Protein AF-A0AA95S988-F1 (afdb_monomer_lite)

Radius of gyration: 11.78 Å; chains: 1; bounding box: 22×33×23 Å

Sequence (71 aa):
MTLRLKELREKRGMTQTFLAKQLGYDYVSSYSMIEKGERKLDVFKAKKIADIFGVEIEDLFSEDDLAKKAN

Structure (mmCIF, N/CA/C/O backbone):
data_AF-A0AA95S988-F1
#
_entry.id   AF-A0AA95S988-F1
#
loop_
_atom_site.group_PDB
_atom_site.id
_atom_site.type_symbol
_atom_site.label_atom_id
_atom_site.label_alt_id
_atom_site.label_comp_id
_atom_site.label_asym_id
_atom_site.label_entity_id
_atom_site.label_seq_id
_atom_site.pdbx_PDB_ins_code
_atom_site.Cartn_x
_atom_site.Cartn_y
_atom_site.Cartn_z
_atom_site.occupancy
_atom_site.B_iso_or_equiv
_atom_site.auth_seq_id
_atom_site.auth_comp_id
_atom_site.auth_asym_id
_atom_site.auth_atom_id
_atom_site.pdbx_PDB_model_num
ATOM 1 N N . MET A 1 1 ? 1.630 13.347 0.395 1.00 55.66 1 MET A N 1
ATOM 2 C CA . MET A 1 1 ? 0.766 12.217 0.739 1.00 55.66 1 MET A CA 1
ATOM 3 C C . MET A 1 1 ? 1.649 11.071 1.171 1.00 55.66 1 MET A C 1
ATOM 5 O O . MET A 1 1 ? 2.408 10.571 0.346 1.00 55.66 1 MET A O 1
ATOM 9 N N . THR A 1 2 ? 1.625 10.749 2.455 1.00 68.62 2 THR A N 1
ATOM 10 C CA . THR A 1 2 ? 2.364 9.659 3.081 1.00 68.62 2 THR A CA 1
ATOM 11 C C . THR A 1 2 ? 1.392 8.506 3.312 1.00 68.62 2 THR A C 1
ATOM 13 O O . THR A 1 2 ? 0.454 8.601 4.098 1.00 68.62 2 THR A O 1
ATOM 16 N N . LEU A 1 3 ? 1.598 7.396 2.608 1.00 81.44 3 LEU A N 1
ATOM 17 C CA . LEU A 1 3 ? 0.786 6.199 2.802 1.00 81.44 3 LEU A CA 1
ATOM 18 C C . LEU A 1 3 ? 1.340 5.370 3.967 1.00 81.44 3 LEU A C 1
ATOM 20 O O . LEU A 1 3 ? 2.553 5.203 4.091 1.00 81.44 3 LEU A O 1
ATOM 24 N N . ARG A 1 4 ? 0.466 4.749 4.763 1.00 90.12 4 ARG A N 1
ATOM 25 C CA . ARG A 1 4 ? 0.850 3.835 5.859 1.00 90.12 4 ARG A CA 1
ATOM 26 C C . ARG A 1 4 ? 1.036 2.385 5.394 1.00 90.12 4 ARG A C 1
ATOM 28 O O . ARG A 1 4 ? 0.849 1.438 6.154 1.00 90.12 4 ARG A O 1
ATOM 35 N N . LEU A 1 5 ? 1.426 2.185 4.131 1.00 93.56 5 LEU A N 1
ATOM 36 C CA . LEU A 1 5 ? 1.536 0.851 3.523 1.00 93.56 5 LEU A CA 1
ATOM 37 C C . LEU A 1 5 ? 2.536 -0.050 4.244 1.00 93.56 5 LEU A C 1
ATOM 39 O O . LEU A 1 5 ? 2.251 -1.224 4.470 1.00 93.56 5 LEU A O 1
ATOM 43 N N . LYS A 1 6 ? 3.691 0.506 4.627 1.00 94.19 6 LYS A N 1
ATOM 44 C CA . LYS A 1 6 ? 4.744 -0.240 5.321 1.00 94.19 6 LYS A CA 1
ATOM 45 C C . LYS A 1 6 ? 4.244 -0.807 6.650 1.00 94.19 6 LYS A C 1
ATOM 47 O O . LYS A 1 6 ? 4.425 -1.991 6.914 1.00 94.19 6 LYS A O 1
ATOM 52 N N . GLU A 1 7 ? 3.578 0.028 7.442 1.00 93.69 7 GLU A N 1
ATOM 53 C CA . GLU A 1 7 ? 3.001 -0.351 8.733 1.00 93.69 7 GLU A CA 1
ATOM 54 C C . GLU A 1 7 ? 1.939 -1.446 8.563 1.00 93.69 7 GLU A C 1
ATOM 56 O O . GLU A 1 7 ? 2.006 -2.495 9.205 1.00 93.69 7 GLU A O 1
ATOM 61 N N . LEU A 1 8 ? 0.990 -1.245 7.641 1.00 94.62 8 LEU A N 1
ATOM 62 C CA . LEU A 1 8 ? -0.081 -2.206 7.369 1.00 94.62 8 LEU A CA 1
ATOM 63 C C . LE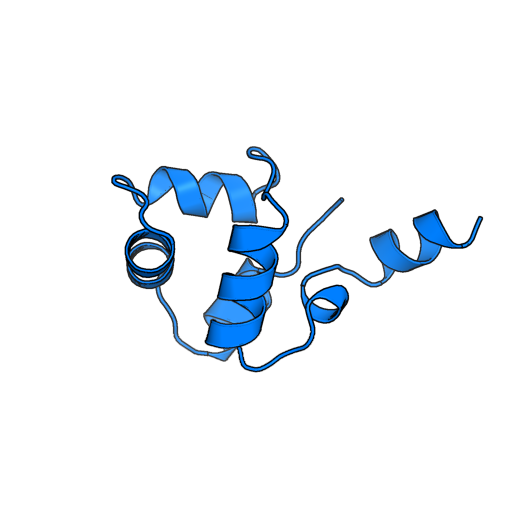U A 1 8 ? 0.454 -3.554 6.875 1.00 94.62 8 LEU A C 1
ATOM 65 O O . LEU A 1 8 ? -0.082 -4.601 7.256 1.00 94.62 8 LEU A O 1
ATOM 69 N N . ARG A 1 9 ? 1.506 -3.525 6.051 1.00 96.31 9 ARG A N 1
ATOM 70 C CA . ARG A 1 9 ? 2.204 -4.707 5.548 1.00 96.31 9 ARG A CA 1
ATOM 71 C C . ARG A 1 9 ? 2.890 -5.467 6.685 1.00 96.31 9 ARG A C 1
ATOM 73 O O . ARG A 1 9 ? 2.732 -6.683 6.780 1.00 96.31 9 ARG A O 1
ATOM 80 N N . GLU A 1 10 ? 3.641 -4.771 7.538 1.00 95.75 10 GLU A N 1
ATOM 81 C CA . GLU A 1 10 ? 4.385 -5.370 8.655 1.00 95.75 10 GLU A CA 1
ATOM 82 C C . GLU A 1 10 ? 3.447 -5.961 9.711 1.00 95.75 10 GLU A C 1
ATOM 84 O O . GLU A 1 10 ? 3.648 -7.101 10.126 1.00 95.75 10 GLU A O 1
ATOM 89 N N . LYS A 1 11 ? 2.348 -5.269 10.039 1.00 95.12 11 LYS A N 1
ATOM 90 C CA . LYS A 1 11 ? 1.298 -5.771 10.943 1.00 95.12 11 LYS A CA 1
ATOM 91 C C . LYS A 1 11 ? 0.670 -7.088 10.467 1.00 95.12 11 LYS A C 1
ATOM 93 O O . LYS A 1 11 ? 0.188 -7.870 11.280 1.00 95.12 11 LYS A O 1
ATOM 98 N N . ARG A 1 12 ? 0.673 -7.336 9.155 1.00 95.00 12 ARG A N 1
ATOM 99 C CA . ARG A 1 12 ? 0.136 -8.553 8.524 1.00 95.00 12 ARG A CA 1
ATOM 100 C C . ARG A 1 12 ? 1.203 -9.599 8.203 1.00 95.00 12 ARG A C 1
ATOM 102 O O . ARG A 1 12 ? 0.884 -10.607 7.582 1.00 95.00 12 ARG A O 1
ATOM 109 N N . GLY A 1 13 ? 2.465 -9.363 8.568 1.00 96.50 13 GLY A N 1
ATOM 110 C CA . GLY A 1 13 ? 3.566 -10.280 8.260 1.00 96.50 13 GLY A CA 1
ATOM 111 C C . GLY A 1 13 ? 3.820 -10.460 6.758 1.00 96.50 13 GLY A C 1
ATOM 112 O O . GLY A 1 13 ? 4.354 -11.483 6.335 1.00 96.50 13 GLY A O 1
ATOM 113 N N . MET A 1 14 ? 3.425 -9.489 5.930 1.00 96.75 14 MET A N 1
ATOM 114 C CA . MET A 1 14 ? 3.558 -9.571 4.476 1.00 96.75 14 MET A CA 1
ATOM 115 C C . MET A 1 14 ? 4.923 -9.045 4.007 1.00 96.75 14 MET A C 1
ATOM 117 O O . MET A 1 14 ? 5.487 -8.089 4.548 1.00 96.75 14 MET A O 1
ATOM 121 N N . THR A 1 15 ? 5.460 -9.636 2.939 1.00 97.88 15 THR A N 1
ATOM 122 C CA . THR A 1 15 ? 6.703 -9.161 2.309 1.00 97.88 15 THR A CA 1
ATOM 123 C C . THR A 1 15 ? 6.411 -8.166 1.187 1.00 97.88 15 THR A C 1
ATOM 125 O O . THR A 1 15 ? 5.357 -8.217 0.549 1.00 97.88 15 THR A O 1
ATOM 128 N N . GLN A 1 16 ? 7.365 -7.277 0.890 1.00 97.69 16 GLN A N 1
ATOM 129 C CA . GLN A 1 16 ? 7.263 -6.387 -0.277 1.00 97.69 16 GLN A CA 1
ATOM 130 C C . GLN A 1 16 ? 7.148 -7.190 -1.585 1.00 97.69 16 GLN A C 1
ATOM 132 O O . GLN A 1 16 ? 6.401 -6.813 -2.482 1.00 97.69 16 GLN A O 1
ATOM 137 N N . THR A 1 17 ? 7.830 -8.338 -1.672 1.00 97.94 17 THR A N 1
ATOM 138 C CA . THR A 1 17 ? 7.762 -9.253 -2.820 1.00 97.94 17 THR A CA 1
ATOM 139 C C . THR A 1 17 ? 6.366 -9.828 -3.026 1.00 97.94 17 THR A C 1
ATOM 141 O O . THR A 1 17 ? 5.907 -9.920 -4.164 1.00 97.94 17 THR A O 1
ATOM 144 N N . PHE A 1 18 ? 5.680 -10.209 -1.945 1.00 97.25 18 PHE A N 1
ATOM 145 C CA . PHE A 1 18 ? 4.308 -10.702 -2.019 1.00 97.25 18 PHE A CA 1
ATOM 146 C C . PHE A 1 18 ? 3.379 -9.637 -2.609 1.00 97.25 18 PHE A C 1
ATOM 148 O O . PHE A 1 18 ? 2.703 -9.902 -3.601 1.00 97.25 18 PHE A O 1
ATOM 155 N N . LEU A 1 19 ? 3.404 -8.418 -2.064 1.00 97.06 19 LEU A N 1
ATOM 156 C CA . LEU A 1 19 ? 2.542 -7.336 -2.543 1.00 97.06 19 LEU A CA 1
ATOM 157 C C . LEU A 1 19 ? 2.881 -6.903 -3.969 1.00 97.06 19 LEU A C 1
ATOM 159 O O . LEU A 1 19 ? 1.969 -6.689 -4.761 1.00 97.06 19 LEU A O 1
ATOM 163 N N . ALA A 1 20 ? 4.165 -6.856 -4.336 1.00 96.94 20 ALA A N 1
ATOM 164 C CA . ALA A 1 20 ? 4.574 -6.573 -5.707 1.00 96.94 20 ALA A CA 1
ATOM 165 C C . ALA A 1 20 ? 3.927 -7.549 -6.703 1.00 96.94 20 ALA A C 1
ATOM 167 O O . ALA A 1 20 ? 3.289 -7.117 -7.662 1.00 96.94 20 ALA A O 1
ATOM 168 N N . LYS A 1 21 ? 3.998 -8.857 -6.419 1.00 96.88 21 LYS A N 1
ATOM 169 C CA . LYS A 1 21 ? 3.372 -9.898 -7.247 1.00 96.88 21 LYS A CA 1
ATOM 170 C C . LYS A 1 21 ? 1.853 -9.767 -7.288 1.00 96.88 21 LYS A C 1
ATOM 172 O O . LYS A 1 21 ? 1.270 -9.826 -8.366 1.00 96.88 21 LYS A O 1
ATOM 177 N N . GLN A 1 22 ? 1.209 -9.540 -6.141 1.00 95.75 22 GLN A N 1
ATOM 178 C CA . GLN A 1 22 ? -0.243 -9.344 -6.092 1.00 95.75 22 GLN A CA 1
ATOM 179 C C . GLN A 1 22 ? -0.681 -8.133 -6.918 1.00 95.75 22 GLN A C 1
ATOM 181 O O . GLN A 1 22 ? -1.733 -8.163 -7.548 1.00 95.75 22 GLN A O 1
ATOM 186 N N . LEU A 1 23 ? 0.126 -7.078 -6.974 1.00 94.56 23 LEU A N 1
ATOM 187 C CA . LEU A 1 23 ? -0.178 -5.859 -7.723 1.00 94.56 23 LEU A CA 1
ATOM 188 C C . LEU A 1 23 ? 0.237 -5.920 -9.200 1.00 94.56 23 LEU A C 1
ATOM 190 O O . LEU A 1 23 ? 0.010 -4.950 -9.924 1.00 94.56 23 LEU A O 1
ATOM 194 N N . GLY A 1 24 ? 0.796 -7.047 -9.653 1.00 94.81 24 GLY A N 1
ATOM 195 C CA . GLY A 1 24 ? 1.241 -7.235 -11.034 1.00 94.81 24 GLY A CA 1
ATOM 196 C C . GLY A 1 24 ? 2.507 -6.451 -11.375 1.00 94.81 24 GLY A C 1
ATOM 197 O O . GLY A 1 24 ? 2.682 -6.047 -12.518 1.00 94.81 24 GLY A O 1
ATOM 198 N N . TYR A 1 25 ? 3.365 -6.182 -10.389 1.00 95.12 25 TYR A N 1
ATOM 199 C CA . TYR A 1 25 ? 4.678 -5.595 -10.631 1.00 95.12 25 TYR A CA 1
ATOM 200 C C . TYR A 1 25 ? 5.715 -6.678 -10.916 1.00 95.12 25 TYR A C 1
ATOM 202 O O . TYR A 1 25 ? 5.859 -7.624 -10.141 1.00 95.12 25 TYR A O 1
ATOM 210 N N . ASP A 1 26 ? 6.514 -6.462 -11.959 1.00 94.25 26 ASP A N 1
ATOM 211 C CA . ASP A 1 26 ? 7.634 -7.343 -12.310 1.00 94.25 26 ASP A CA 1
ATOM 212 C C . ASP A 1 26 ? 8.765 -7.293 -11.269 1.00 94.25 26 ASP A C 1
ATOM 214 O O . ASP A 1 26 ? 9.488 -8.267 -11.062 1.00 94.25 26 ASP A O 1
ATOM 218 N N . TYR A 1 27 ? 8.902 -6.157 -10.573 1.00 96.50 27 TYR A N 1
ATOM 219 C CA . TYR A 1 27 ? 10.003 -5.899 -9.645 1.00 96.50 27 TYR A CA 1
ATOM 220 C C . TYR A 1 27 ? 9.518 -5.462 -8.263 1.00 96.50 27 TYR A C 1
ATOM 222 O O . TYR A 1 27 ? 8.694 -4.554 -8.136 1.00 96.50 27 TYR A O 1
ATOM 230 N N . VAL A 1 28 ? 10.130 -6.029 -7.216 1.00 96.75 28 VAL A N 1
ATOM 231 C CA . VAL A 1 28 ? 9.898 -5.672 -5.800 1.00 96.75 28 VAL A CA 1
ATOM 232 C C . VAL A 1 28 ? 10.154 -4.186 -5.535 1.00 96.75 28 VAL A C 1
ATOM 234 O O . VAL A 1 28 ? 9.426 -3.552 -4.770 1.00 96.75 28 VAL A O 1
ATOM 237 N N . SER A 1 29 ? 11.154 -3.612 -6.211 1.00 96.81 29 SER A N 1
ATOM 238 C CA . SER A 1 29 ? 11.485 -2.186 -6.133 1.00 96.81 29 SER A CA 1
ATOM 239 C C . SER A 1 29 ? 10.298 -1.296 -6.502 1.00 96.81 29 SER A C 1
ATOM 241 O O . SER A 1 29 ? 10.118 -0.260 -5.871 1.00 96.81 29 SER A O 1
ATOM 243 N N . 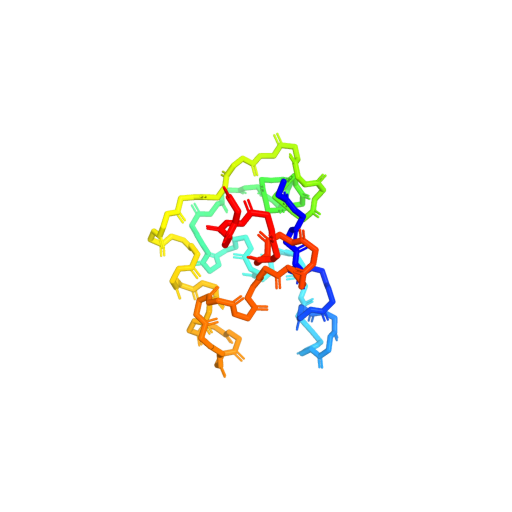SER A 1 30 ? 9.433 -1.725 -7.431 1.00 95.56 30 SER A N 1
ATOM 244 C CA . SER A 1 30 ? 8.241 -0.963 -7.821 1.00 95.56 30 SER A CA 1
ATOM 245 C C . SER A 1 30 ? 7.306 -0.729 -6.643 1.00 95.56 30 SER A C 1
ATOM 247 O O . SER A 1 30 ? 6.810 0.380 -6.483 1.00 95.56 30 SER A O 1
ATOM 249 N N . TYR A 1 31 ? 7.096 -1.748 -5.805 1.00 96.12 31 TYR A N 1
ATOM 250 C CA . TYR A 1 31 ? 6.289 -1.626 -4.594 1.00 96.12 31 TYR A CA 1
ATOM 251 C C . TYR A 1 31 ? 7.046 -0.887 -3.477 1.00 96.12 31 TYR A C 1
ATOM 253 O O . TYR A 1 31 ? 6.477 -0.030 -2.807 1.00 96.12 31 TYR A O 1
ATOM 261 N N . SER A 1 32 ? 8.352 -1.137 -3.327 1.00 96.12 32 SER A N 1
ATOM 262 C CA . SER A 1 32 ? 9.204 -0.434 -2.353 1.00 96.12 32 SER A CA 1
ATOM 263 C C . SER A 1 32 ? 9.185 1.092 -2.543 1.00 96.12 32 SER A C 1
ATOM 265 O O . SER A 1 32 ? 9.059 1.836 -1.574 1.00 96.12 32 SER A O 1
ATOM 267 N N . MET A 1 33 ? 9.232 1.572 -3.792 1.00 94.56 33 MET A N 1
ATOM 268 C CA . MET A 1 33 ? 9.135 3.001 -4.124 1.00 94.56 33 MET A CA 1
ATOM 269 C C . MET A 1 33 ? 7.781 3.612 -3.737 1.00 94.56 33 MET A C 1
ATOM 271 O O . MET A 1 33 ? 7.714 4.800 -3.435 1.00 94.56 33 MET A O 1
ATOM 275 N N . ILE A 1 34 ? 6.702 2.823 -3.721 1.00 93.69 34 ILE A N 1
ATOM 276 C CA . ILE A 1 34 ? 5.382 3.292 -3.273 1.00 93.69 34 ILE A CA 1
ATOM 277 C C . ILE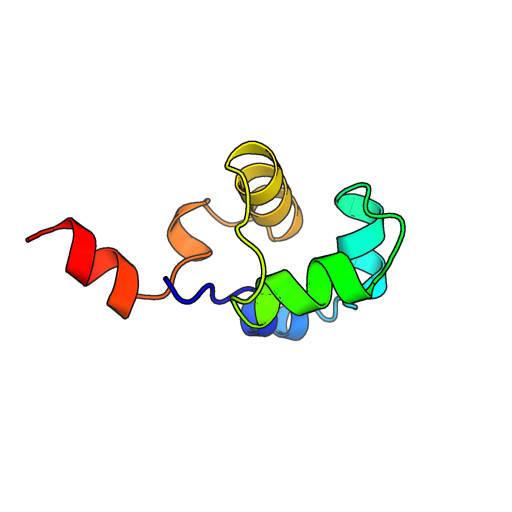 A 1 34 ? 5.394 3.491 -1.757 1.00 93.69 34 ILE A C 1
ATOM 279 O O . ILE A 1 34 ? 4.956 4.535 -1.285 1.00 93.69 34 ILE A O 1
ATOM 283 N N . GLU A 1 35 ? 5.949 2.543 -0.991 1.00 92.75 35 GLU A N 1
ATOM 284 C CA . GLU A 1 35 ? 6.071 2.692 0.471 1.00 92.75 35 GLU A CA 1
ATOM 285 C C . GLU A 1 35 ? 6.938 3.896 0.868 1.00 92.75 35 GLU A C 1
ATOM 287 O O . GLU A 1 35 ? 6.705 4.500 1.910 1.00 92.75 35 GLU A O 1
ATOM 292 N N . LYS A 1 36 ? 7.920 4.262 0.036 1.00 91.50 36 LYS A N 1
ATOM 293 C CA . LYS A 1 36 ? 8.774 5.444 0.237 1.00 91.50 36 LYS A CA 1
ATOM 294 C C . LYS A 1 36 ? 8.156 6.756 -0.262 1.00 91.50 36 LYS A C 1
ATOM 296 O O . LYS A 1 36 ? 8.743 7.812 -0.059 1.00 91.50 36 LYS A O 1
ATOM 301 N N . GLY A 1 37 ? 7.011 6.704 -0.947 1.00 88.62 37 GLY A N 1
ATOM 302 C CA . GLY A 1 37 ? 6.393 7.876 -1.576 1.00 88.62 37 GLY A CA 1
ATOM 303 C C . GLY A 1 37 ? 7.103 8.373 -2.845 1.00 88.62 37 GLY A C 1
ATOM 304 O O . GLY A 1 37 ? 6.734 9.411 -3.386 1.00 88.62 37 GLY A O 1
ATOM 305 N N . GLU A 1 38 ? 8.086 7.630 -3.355 1.00 90.31 38 GLU A N 1
ATOM 306 C CA . GLU A 1 38 ? 8.815 7.932 -4.597 1.00 90.31 38 GLU A CA 1
ATOM 307 C C . GLU A 1 38 ? 7.976 7.615 -5.846 1.00 90.31 38 GLU A C 1
ATOM 309 O O . GLU A 1 38 ? 8.197 8.175 -6.920 1.00 90.31 38 GLU A O 1
ATOM 314 N N . ARG A 1 39 ? 6.990 6.716 -5.716 1.00 89.94 39 ARG A N 1
ATOM 315 C CA . ARG A 1 39 ? 6.072 6.334 -6.791 1.00 89.94 39 ARG A CA 1
ATOM 316 C C . ARG A 1 39 ? 4.623 6.568 -6.384 1.00 89.94 39 ARG A C 1
ATOM 318 O O . ARG A 1 39 ? 4.170 6.078 -5.353 1.00 89.94 39 ARG A O 1
ATOM 325 N N . LYS A 1 40 ? 3.868 7.256 -7.247 1.00 87.62 40 LYS A N 1
ATOM 326 C CA . LYS A 1 40 ? 2.419 7.420 -7.078 1.00 87.62 40 LYS A CA 1
ATOM 327 C C . LYS A 1 40 ? 1.695 6.081 -7.228 1.00 87.62 40 LYS A C 1
ATOM 329 O O . LYS A 1 40 ? 1.992 5.297 -8.131 1.00 87.62 40 LYS A O 1
ATOM 334 N N . LEU A 1 41 ? 0.716 5.870 -6.358 1.00 89.06 41 LEU A N 1
ATOM 335 C CA . LEU A 1 41 ? -0.202 4.741 -6.388 1.00 89.06 41 LEU A CA 1
ATOM 336 C C . LEU A 1 41 ? -1.480 5.156 -7.125 1.00 89.06 41 LEU A C 1
ATOM 338 O O . LEU A 1 41 ? -2.071 6.184 -6.800 1.00 89.06 41 LEU A O 1
ATOM 342 N N . ASP A 1 42 ? -1.889 4.383 -8.130 1.00 90.62 42 ASP A N 1
ATOM 343 C CA . ASP A 1 42 ? -3.175 4.600 -8.798 1.00 90.62 42 ASP A CA 1
ATOM 344 C C . ASP A 1 42 ? -4.343 4.056 -7.958 1.00 90.62 42 ASP A C 1
ATOM 346 O O . ASP A 1 42 ? -4.160 3.198 -7.093 1.00 90.62 42 ASP A O 1
ATOM 350 N N . VAL A 1 43 ? -5.554 4.560 -8.216 1.00 90.44 43 VAL A N 1
ATOM 351 C CA . VAL A 1 43 ? -6.755 4.230 -7.428 1.00 90.44 43 VAL A CA 1
ATOM 352 C C . VAL A 1 43 ? -7.101 2.738 -7.494 1.00 90.44 43 VAL A C 1
ATOM 354 O O . VAL A 1 43 ? -7.513 2.165 -6.489 1.00 90.44 43 VAL A O 1
ATOM 357 N N . PHE A 1 44 ? -6.887 2.074 -8.634 1.00 93.31 44 PHE A N 1
ATOM 358 C CA . PHE A 1 44 ? -7.184 0.645 -8.779 1.00 93.31 44 PHE A CA 1
ATOM 359 C C . PHE A 1 44 ? -6.247 -0.219 -7.931 1.00 93.31 44 PHE A C 1
ATOM 361 O O . PHE A 1 44 ? -6.688 -1.148 -7.255 1.00 93.31 44 PHE A O 1
ATOM 368 N N . LYS A 1 45 ? -4.952 0.102 -7.920 1.00 94.06 45 LYS A N 1
ATOM 369 C CA . LYS A 1 45 ? -3.969 -0.571 -7.069 1.00 94.06 45 LYS A CA 1
ATOM 370 C C . LYS A 1 45 ? -4.166 -0.222 -5.602 1.00 94.06 45 LYS A C 1
ATOM 372 O O . LYS A 1 45 ? -4.016 -1.109 -4.772 1.00 94.06 45 LYS A O 1
ATOM 377 N N . ALA A 1 46 ? -4.543 1.014 -5.276 1.00 93.94 46 ALA A N 1
ATOM 378 C CA . ALA A 1 46 ? -4.920 1.386 -3.917 1.00 93.94 46 ALA A CA 1
ATOM 379 C C . ALA A 1 46 ? -6.106 0.551 -3.424 1.00 93.94 46 ALA A C 1
ATOM 381 O O . ALA A 1 46 ? -6.009 -0.057 -2.362 1.00 93.94 46 ALA A O 1
ATOM 382 N N . LYS A 1 47 ? -7.164 0.408 -4.232 1.00 95.19 47 LYS A N 1
ATOM 383 C CA . LYS A 1 47 ? -8.294 -0.462 -3.893 1.00 95.19 47 LYS A CA 1
ATOM 384 C C . LYS A 1 47 ? -7.852 -1.913 -3.691 1.00 95.19 47 LYS A C 1
ATOM 386 O O . LYS A 1 47 ? -8.171 -2.509 -2.671 1.00 95.19 47 LYS A O 1
ATOM 391 N N . LYS A 1 48 ? -7.021 -2.446 -4.589 1.00 96.44 48 LYS A N 1
ATOM 392 C CA . LYS A 1 48 ? -6.480 -3.806 -4.451 1.00 96.44 48 LYS A CA 1
ATOM 393 C C . LYS A 1 48 ? -5.656 -3.993 -3.173 1.00 96.44 48 LYS A C 1
ATOM 395 O O . LYS A 1 48 ? -5.749 -5.036 -2.537 1.00 96.44 48 LYS A O 1
ATOM 400 N N . ILE A 1 49 ? -4.844 -3.007 -2.793 1.00 95.69 49 ILE A N 1
ATOM 401 C CA . ILE A 1 49 ? -4.076 -3.039 -1.541 1.00 95.69 49 ILE A CA 1
ATOM 402 C C . ILE A 1 49 ? -5.015 -3.020 -0.333 1.00 95.69 49 ILE A C 1
ATOM 404 O O . ILE A 1 49 ? -4.812 -3.808 0.588 1.00 95.69 49 ILE A O 1
ATOM 408 N N . ALA A 1 50 ? -6.041 -2.167 -0.351 1.00 95.69 50 ALA A N 1
ATOM 409 C CA . ALA A 1 50 ? -7.059 -2.109 0.694 1.00 95.69 50 ALA A CA 1
ATOM 410 C C . ALA A 1 50 ? -7.752 -3.472 0.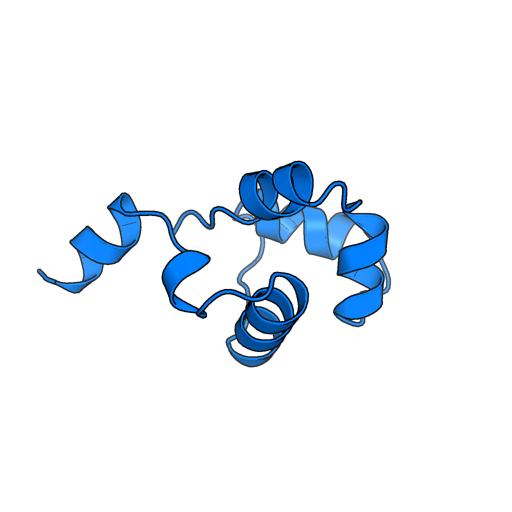859 1.00 95.69 50 ALA A C 1
ATOM 412 O O . ALA A 1 50 ? -7.817 -3.993 1.969 1.00 95.69 50 ALA A O 1
ATOM 413 N N . ASP A 1 51 ? -8.126 -4.115 -0.250 1.00 96.50 51 ASP A N 1
ATOM 414 C CA . ASP A 1 51 ? -8.744 -5.443 -0.247 1.00 96.50 51 ASP A CA 1
ATOM 415 C C . ASP A 1 51 ? -7.787 -6.532 0.285 1.00 96.50 51 ASP A C 1
ATOM 417 O O . ASP A 1 51 ? -8.190 -7.365 1.092 1.00 96.50 51 ASP A O 1
ATOM 421 N N . ILE A 1 52 ? -6.499 -6.510 -0.096 1.00 96.06 52 ILE A N 1
ATOM 422 C CA . ILE A 1 52 ? -5.473 -7.436 0.437 1.00 96.06 52 ILE A CA 1
ATOM 423 C C . ILE A 1 52 ? -5.293 -7.250 1.946 1.00 96.06 52 ILE A C 1
ATOM 425 O O . ILE A 1 52 ? -5.059 -8.209 2.684 1.00 96.06 52 ILE A O 1
ATOM 429 N N . PHE A 1 53 ? -5.361 -6.006 2.408 1.00 95.19 53 PHE A N 1
ATOM 430 C CA . PHE A 1 53 ? -5.238 -5.678 3.817 1.00 95.19 53 PHE A CA 1
ATOM 431 C C . PHE A 1 53 ? -6.553 -5.872 4.589 1.00 95.19 53 PHE A C 1
ATOM 433 O O . PHE A 1 53 ? -6.502 -5.976 5.815 1.00 95.19 53 PHE A O 1
ATOM 440 N N . GLY A 1 54 ? -7.699 -5.976 3.919 1.00 94.88 54 GLY A N 1
ATOM 441 C CA . GLY A 1 54 ? -9.013 -6.033 4.558 1.00 94.88 54 GLY A CA 1
ATOM 442 C C . GLY A 1 54 ? -9.343 -4.745 5.315 1.00 94.88 54 GLY A C 1
ATOM 443 O O . GLY A 1 54 ? -9.770 -4.805 6.464 1.00 94.88 54 GLY A O 1
ATOM 444 N N . VAL A 1 55 ? -9.049 -3.594 4.709 1.00 94.00 55 VAL A N 1
ATOM 445 C CA . VAL A 1 55 ? -9.312 -2.248 5.250 1.00 94.00 55 VAL A CA 1
ATOM 446 C C . VAL A 1 55 ? -10.007 -1.397 4.194 1.00 94.00 55 VAL A C 1
ATOM 448 O O . VAL A 1 55 ? -10.042 -1.782 3.022 1.00 94.00 55 VAL A O 1
ATOM 451 N N . GLU A 1 56 ? -10.525 -0.236 4.582 1.00 93.94 56 GLU A N 1
ATOM 452 C CA . GLU A 1 56 ? -11.030 0.735 3.614 1.00 93.94 56 GLU A CA 1
ATOM 453 C C . GLU A 1 56 ? -9.875 1.465 2.919 1.00 93.94 56 GLU A C 1
ATOM 455 O O . GLU A 1 56 ? -8.734 1.492 3.390 1.00 93.94 56 GLU A O 1
ATOM 460 N N . ILE A 1 57 ? -10.142 2.050 1.750 1.00 91.38 57 ILE A N 1
ATOM 461 C CA . ILE A 1 57 ? -9.089 2.723 0.977 1.00 91.38 57 ILE A CA 1
ATOM 462 C C . ILE A 1 57 ? -8.536 3.944 1.728 1.00 91.38 57 ILE A C 1
ATOM 464 O O . ILE A 1 57 ? -7.350 4.249 1.613 1.00 91.38 57 ILE A O 1
ATOM 468 N N . GLU A 1 58 ? -9.367 4.598 2.538 1.00 89.38 58 GLU A N 1
ATOM 469 C CA . GLU A 1 58 ? -9.018 5.719 3.410 1.00 89.38 58 GLU A CA 1
ATOM 470 C C . GLU A 1 58 ? -7.986 5.323 4.475 1.00 89.38 58 GLU A C 1
ATOM 472 O O . GLU A 1 58 ? -7.101 6.119 4.794 1.00 89.38 58 GLU A O 1
ATOM 477 N N . ASP A 1 59 ? -8.022 4.078 4.959 1.00 90.44 59 ASP A N 1
ATOM 478 C CA . ASP A 1 59 ? -7.105 3.583 5.992 1.00 90.44 59 ASP A CA 1
ATOM 479 C C . ASP A 1 59 ? -5.656 3.470 5.494 1.00 90.44 59 ASP A C 1
ATOM 481 O O . ASP A 1 59 ? -4.712 3.418 6.293 1.00 90.44 59 ASP A O 1
ATOM 485 N N . LEU A 1 60 ? -5.453 3.460 4.169 1.00 91.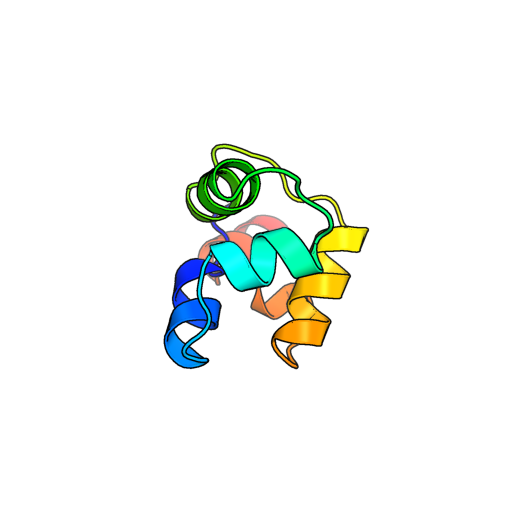12 60 LEU A N 1
ATOM 486 C CA . LEU A 1 60 ? -4.125 3.467 3.552 1.00 91.12 60 LEU A CA 1
ATOM 487 C C . LEU A 1 60 ? -3.388 4.798 3.749 1.00 91.12 60 LEU A C 1
ATOM 489 O O . LEU A 1 60 ? -2.160 4.841 3.613 1.00 91.12 60 LEU A O 1
ATOM 493 N N . PHE A 1 61 ? -4.112 5.871 4.060 1.00 87.06 61 PHE A N 1
ATOM 494 C CA . PHE A 1 61 ? -3.574 7.215 4.240 1.00 87.06 61 PHE A CA 1
ATOM 495 C C . PHE A 1 61 ? -3.325 7.506 5.726 1.00 87.06 61 PHE A C 1
ATOM 497 O O . PHE A 1 61 ? -3.986 6.958 6.612 1.00 87.06 61 PHE A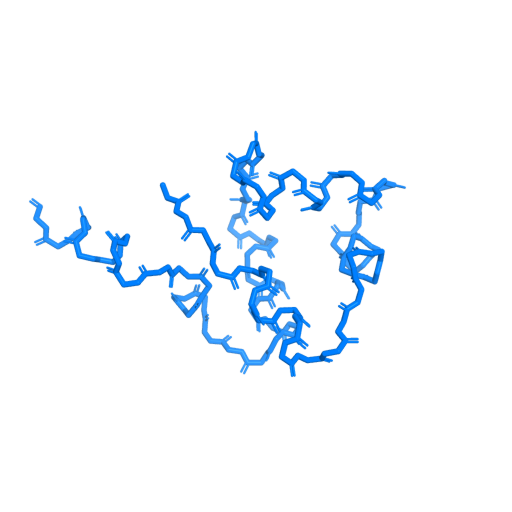 O 1
ATOM 504 N N . SER A 1 62 ? -2.324 8.338 6.025 1.00 77.81 62 SER A N 1
ATOM 505 C CA . SER A 1 62 ? -2.108 8.833 7.387 1.00 77.81 62 SER A CA 1
ATOM 506 C C . SER A 1 62 ? -3.099 9.949 7.732 1.00 77.81 62 SER A C 1
ATOM 508 O O . SER A 1 62 ? -3.557 10.679 6.853 1.00 77.81 62 SER A O 1
ATOM 510 N N . GLU A 1 63 ? -3.392 10.132 9.021 1.00 68.81 63 GLU A N 1
ATOM 511 C CA . GLU A 1 63 ? -4.278 11.205 9.510 1.00 68.81 63 GLU A CA 1
ATOM 512 C C . GLU A 1 63 ? -3.811 12.599 9.052 1.00 68.81 63 GLU A C 1
ATOM 514 O O . GLU A 1 63 ? -4.630 13.422 8.644 1.00 68.81 63 GLU A O 1
ATOM 519 N N . ASP A 1 64 ? -2.492 12.814 8.978 1.00 63.69 64 ASP A N 1
ATOM 520 C CA . ASP A 1 64 ? -1.876 14.039 8.445 1.00 63.69 64 ASP A CA 1
ATOM 521 C C . ASP A 1 64 ? -2.259 14.362 6.990 1.00 63.69 64 ASP A C 1
ATOM 523 O O . ASP A 1 64 ? -2.187 15.518 6.568 1.00 63.69 64 ASP A O 1
ATOM 527 N N . ASP A 1 65 ? -2.633 13.357 6.195 1.00 60.34 65 ASP A N 1
ATOM 528 C CA . ASP A 1 65 ? -3.096 13.553 4.820 1.00 60.34 65 ASP A CA 1
ATOM 529 C C . ASP A 1 65 ? -4.605 13.767 4.734 1.00 60.34 65 ASP A C 1
ATOM 531 O O . ASP A 1 65 ? -5.060 14.545 3.894 1.00 60.34 65 ASP A O 1
ATOM 535 N N . LEU A 1 66 ? -5.384 13.109 5.598 1.00 58.69 66 LEU A N 1
ATOM 536 C CA . LEU A 1 66 ? -6.834 13.306 5.663 1.00 58.69 66 LEU A CA 1
ATOM 537 C C . LEU A 1 66 ? -7.166 14.727 6.147 1.00 58.69 66 LEU A C 1
ATOM 539 O O . LEU A 1 66 ? -8.037 15.382 5.575 1.00 58.69 66 LEU A O 1
ATOM 543 N N . ALA A 1 67 ? -6.394 15.252 7.104 1.00 59.44 67 ALA A N 1
ATOM 544 C CA . ALA A 1 67 ? -6.531 16.618 7.609 1.00 59.44 67 ALA A CA 1
ATOM 545 C C . ALA A 1 67 ? -6.241 17.703 6.550 1.00 59.44 67 ALA A C 1
ATOM 547 O O . ALA A 1 67 ? -6.808 18.791 6.610 1.00 59.44 67 ALA A O 1
ATOM 548 N N . LYS A 1 68 ? -5.407 17.415 5.539 1.00 55.25 68 LYS A N 1
ATOM 549 C CA . LYS A 1 68 ? -5.078 18.358 4.448 1.00 55.25 68 LYS A CA 1
ATOM 550 C C . LYS A 1 68 ? -6.132 18.432 3.344 1.00 55.25 68 LYS A C 1
ATOM 552 O O . LYS A 1 68 ? -6.028 19.296 2.485 1.00 55.25 68 LYS A O 1
ATOM 557 N N . LYS A 1 69 ? -7.102 17.513 3.328 1.00 52.72 69 LYS A N 1
ATOM 558 C CA . LYS A 1 69 ? -8.189 17.467 2.335 1.00 52.72 69 LYS A CA 1
ATOM 559 C C . LYS A 1 69 ? -9.466 18.170 2.809 1.00 52.72 69 LYS A C 1
ATOM 561 O O . LYS A 1 69 ? -10.356 18.396 1.998 1.00 52.72 69 LYS A O 1
ATOM 566 N N . ALA A 1 70 ? -9.565 18.447 4.110 1.00 56.66 70 ALA A N 1
ATOM 567 C CA . ALA A 1 70 ? -10.721 19.076 4.750 1.00 56.66 70 ALA A CA 1
ATOM 568 C C . ALA A 1 70 ? -10.604 20.611 4.884 1.00 56.66 70 ALA A C 1
ATOM 570 O O . ALA A 1 70 ? -11.553 21.242 5.342 1.00 56.66 70 ALA A O 1
ATOM 571 N N . ASN A 1 71 ? -9.468 21.188 4.476 1.00 45.12 71 ASN A N 1
ATOM 572 C CA . ASN A 1 71 ? -9.203 22.628 4.360 1.00 45.12 71 ASN A CA 1
ATOM 573 C C . ASN A 1 71 ? -8.975 22.993 2.891 1.00 45.12 71 ASN A C 1
ATOM 575 O O . ASN A 1 71 ? -9.281 24.148 2.529 1.00 45.12 71 ASN A O 1
#

Secondary structure (DSSP, 8-state):
--B-HHHHHHHTT--HHHHHHHTT-S-HHHHHHHHTTSSPPPHHHHHHHHHHHTS-GGGGB-HHHHTTT--

Foldseek 3Di:
DQFCLVVLCVVVVHDLVRLCVQLVHPDSVQSVCVNVVVDDDDPVSLVSSCVVSVHDSCNRDDPVVVVVVVD

pLDDT: mean 88.21, std 13.38, range [45.12, 97.94]